Protein AF-A0A8W8K5Z3-F1 (afdb_monomer_lite)

Secondary structure (DSSP, 8-state):
-EE-TTT--EEEE-TTSGGGSSPPPS-EE-SEEEESSSEEEES-EE--HHHHHHH-HHHHIIIIIHHHHHHHHHHHHHT-

Organism: Magallana gigas (NCBI:txid29159)

InterPro domains:
  IPR011709 DEAD-box helicase, OB fold [PF07717] (2-58)

pLDDT: mean 82.77, std 12.55, range [50.75, 95.94]

Structure (mmCIF, N/CA/C/O backbone):
data_AF-A0A8W8K5Z3-F1
#
_entry.id   AF-A0A8W8K5Z3-F1
#
loop_
_atom_site.group_PDB
_atom_site.id
_atom_site.type_symbol
_atom_site.label_atom_id
_atom_site.label_alt_id
_atom_site.label_comp_id
_atom_site.label_asym_id
_atom_site.label_entity_id
_atom_site.label_seq_id
_atom_site.pdbx_PDB_ins_code
_atom_site.Cartn_x
_atom_site.Cartn_y
_atom_site.Cartn_z
_atom_site.occupancy
_atom_site.B_iso_or_equiv
_atom_site.auth_seq_id
_atom_site.auth_comp_id
_atom_site.auth_asym_id
_atom_site.auth_atom_id
_atom_site.pdbx_PDB_model_num
ATOM 1 N N . MET A 1 1 ? -4.523 9.118 -2.755 1.00 86.62 1 MET A N 1
ATOM 2 C CA . MET A 1 1 ? -4.450 8.878 -1.299 1.00 86.62 1 MET A CA 1
ATOM 3 C C . MET A 1 1 ? -5.169 7.572 -1.024 1.00 86.62 1 MET A C 1
ATOM 5 O O . MET A 1 1 ? -6.259 7.397 -1.555 1.00 86.62 1 MET A O 1
ATOM 9 N N . TYR A 1 2 ? -4.549 6.669 -0.269 1.00 92.69 2 TYR A N 1
ATOM 10 C CA . TYR A 1 2 ? -5.100 5.362 0.094 1.00 92.69 2 TYR A CA 1
ATOM 11 C C . TYR A 1 2 ? -5.391 5.314 1.592 1.00 92.69 2 TYR A C 1
ATOM 13 O O . TYR A 1 2 ? -4.873 6.133 2.352 1.00 92.69 2 TYR A O 1
ATOM 21 N N . ARG A 1 3 ? -6.221 4.356 2.009 1.00 91.12 3 ARG A N 1
ATOM 22 C CA . ARG A 1 3 ? -6.474 4.068 3.422 1.00 91.12 3 ARG A CA 1
ATOM 23 C C . ARG A 1 3 ? -6.331 2.585 3.690 1.00 91.12 3 ARG A C 1
ATOM 25 O O . ARG A 1 3 ? -6.786 1.773 2.883 1.00 91.12 3 ARG A O 1
ATOM 32 N N . THR A 1 4 ? -5.712 2.238 4.814 1.00 89.94 4 THR A N 1
ATOM 33 C CA . THR A 1 4 ? -5.692 0.847 5.265 1.00 89.94 4 THR A CA 1
ATOM 34 C C . THR A 1 4 ? -7.093 0.412 5.667 1.00 89.94 4 THR A C 1
ATOM 36 O O . THR A 1 4 ? -7.894 1.182 6.195 1.00 89.94 4 THR A O 1
ATOM 39 N N . VAL A 1 5 ? -7.388 -0.855 5.406 1.00 84.19 5 VAL A N 1
ATOM 40 C CA . VAL A 1 5 ? -8.726 -1.413 5.593 1.00 84.19 5 VAL A CA 1
ATOM 41 C C . VAL A 1 5 ? -9.143 -1.464 7.066 1.00 84.19 5 VAL A C 1
ATOM 43 O O . VAL A 1 5 ? -10.293 -1.173 7.384 1.00 84.19 5 VAL A O 1
ATOM 46 N N . ARG A 1 6 ? -8.207 -1.796 7.961 1.00 77.44 6 ARG A N 1
ATOM 47 C CA . ARG A 1 6 ? -8.487 -1.992 9.390 1.00 77.44 6 ARG A CA 1
ATOM 48 C C . ARG A 1 6 ? -8.423 -0.676 10.164 1.00 77.44 6 ARG A C 1
ATOM 50 O O . ARG A 1 6 ? -9.401 -0.251 10.769 1.00 77.44 6 ARG A O 1
ATOM 57 N N . ASP A 1 7 ? -7.293 0.016 10.069 1.00 80.75 7 ASP A N 1
ATOM 58 C CA . ASP A 1 7 ? -7.013 1.179 10.918 1.00 80.75 7 ASP A CA 1
ATOM 59 C C . ASP A 1 7 ? -7.427 2.527 10.306 1.00 80.75 7 ASP A C 1
ATOM 61 O O . ASP A 1 7 ? -7.233 3.562 10.934 1.00 80.75 7 ASP A O 1
ATOM 65 N N . ASP A 1 8 ? -7.996 2.542 9.090 1.00 82.38 8 ASP A N 1
ATOM 66 C CA . ASP A 1 8 ? -8.290 3.772 8.327 1.00 82.38 8 ASP A CA 1
ATOM 67 C C . ASP A 1 8 ? -7.057 4.690 8.190 1.00 82.38 8 ASP A C 1
ATOM 69 O O . ASP A 1 8 ? -7.170 5.908 8.049 1.00 82.38 8 ASP A O 1
ATOM 73 N N . HIS A 1 9 ? -5.858 4.102 8.236 1.00 88.88 9 HIS A N 1
ATOM 74 C CA . HIS A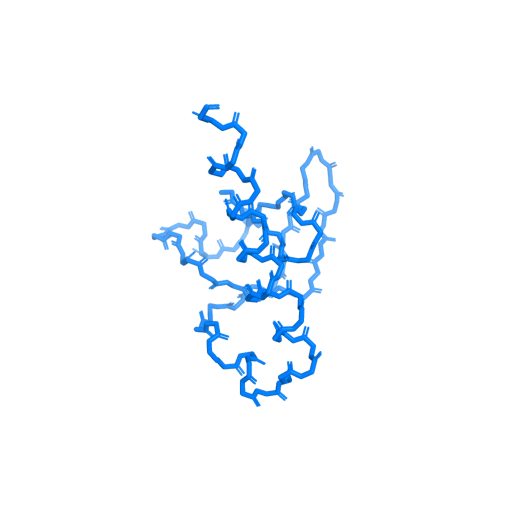 1 9 ? -4.608 4.844 8.235 1.00 88.88 9 HIS A CA 1
ATOM 75 C C . HIS A 1 9 ? -4.358 5.418 6.839 1.00 88.88 9 HIS A C 1
ATOM 77 O O . HIS A 1 9 ? -4.300 4.679 5.853 1.00 88.88 9 HIS A O 1
ATOM 83 N N . GLU A 1 10 ? -4.236 6.743 6.760 1.00 94.38 10 GLU A N 1
ATOM 84 C CA . GLU A 1 10 ? -3.956 7.469 5.527 1.00 94.38 10 GLU A CA 1
ATOM 85 C C . GLU A 1 10 ? -2.525 7.222 5.045 1.00 94.38 10 GLU A C 1
ATOM 87 O O . GLU A 1 10 ? -1.557 7.549 5.726 1.00 94.38 10 GLU A O 1
ATOM 92 N N . LEU A 1 11 ? -2.401 6.699 3.826 1.00 94.44 11 LEU A N 1
ATOM 93 C CA . LEU A 1 11 ? -1.121 6.371 3.212 1.00 94.44 11 LEU A CA 1
ATOM 94 C C . LEU A 1 11 ? -1.035 6.876 1.770 1.00 94.44 11 LEU A C 1
ATOM 96 O O . LEU A 1 11 ? -2.031 7.030 1.049 1.00 94.44 11 LEU A O 1
ATOM 100 N N . HIS A 1 12 ? 0.195 7.105 1.323 1.00 94.38 12 HIS A N 1
ATOM 101 C CA . HIS A 1 12 ? 0.509 7.541 -0.033 1.00 94.38 12 HIS A CA 1
ATOM 102 C C . HIS A 1 12 ? 1.336 6.482 -0.762 1.00 94.38 12 HIS A C 1
ATOM 104 O O . HIS A 1 12 ? 2.094 5.740 -0.149 1.00 94.38 12 HIS A O 1
ATOM 110 N N . ILE A 1 13 ? 1.218 6.402 -2.087 1.00 93.75 13 ILE A N 1
ATOM 111 C CA . ILE A 1 13 ? 2.157 5.6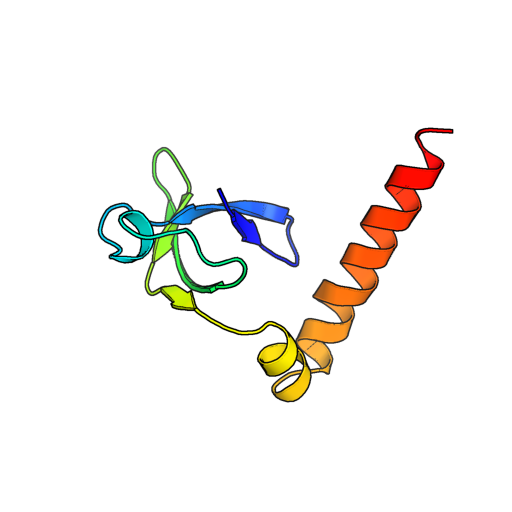02 -2.881 1.00 93.75 13 ILE A CA 1
ATOM 112 C C . ILE A 1 13 ? 3.514 6.311 -2.847 1.00 93.75 13 ILE A C 1
ATOM 114 O O . ILE A 1 13 ? 3.578 7.521 -3.070 1.00 93.75 13 ILE A O 1
ATOM 118 N N . HIS A 1 14 ? 4.589 5.578 -2.547 1.00 92.44 14 HIS A N 1
ATOM 119 C CA . HIS A 1 14 ? 5.935 6.144 -2.584 1.00 92.44 14 HIS A CA 1
ATOM 120 C C . HIS A 1 14 ? 6.267 6.654 -4.001 1.00 92.44 14 HIS A C 1
ATOM 122 O O . HIS A 1 14 ? 6.035 5.923 -4.965 1.00 92.44 14 HIS A O 1
ATOM 128 N N . PRO A 1 15 ? 6.861 7.854 -4.159 1.00 89.75 15 PRO A N 1
ATOM 129 C CA . PRO A 1 15 ? 7.039 8.504 -5.466 1.00 89.75 15 PRO A CA 1
ATOM 130 C C . PRO A 1 15 ? 7.925 7.728 -6.452 1.00 89.75 15 PRO A C 1
ATOM 132 O O . PRO A 1 15 ? 7.889 7.987 -7.649 1.00 89.75 15 PRO A O 1
ATOM 135 N N . THR A 1 16 ? 8.719 6.769 -5.970 1.00 89.25 16 THR A N 1
ATOM 136 C CA . THR A 1 16 ? 9.531 5.888 -6.828 1.00 89.25 16 THR A CA 1
ATOM 137 C C . THR A 1 16 ? 8.743 4.719 -7.420 1.00 89.25 16 THR A C 1
ATOM 139 O O . THR A 1 16 ? 9.284 3.987 -8.242 1.00 89.25 16 THR A O 1
ATOM 142 N N . SER A 1 17 ? 7.500 4.490 -6.989 1.00 87.44 17 SER A N 1
ATOM 143 C CA . SER A 1 17 ? 6.656 3.432 -7.543 1.00 87.44 17 SER A CA 1
ATOM 144 C C . SER A 1 17 ? 6.125 3.837 -8.914 1.00 87.44 17 SER A C 1
ATOM 146 O O . SER A 1 17 ? 5.623 4.951 -9.087 1.00 87.44 17 SER A O 1
ATOM 148 N N . VAL A 1 18 ? 6.157 2.902 -9.865 1.00 86.12 18 VAL A N 1
ATOM 149 C CA . VAL A 1 18 ? 5.602 3.082 -11.217 1.00 86.12 18 VAL A CA 1
ATOM 150 C C . VAL A 1 18 ? 4.107 3.421 -11.200 1.00 86.12 18 VAL A C 1
ATOM 152 O O . VAL A 1 18 ? 3.637 4.170 -12.050 1.00 86.12 18 VAL A O 1
ATOM 155 N N . LEU A 1 19 ? 3.380 2.957 -10.176 1.00 85.75 19 LEU A N 1
ATOM 156 C CA . LEU A 1 19 ? 1.945 3.210 -9.995 1.00 85.75 19 LEU A CA 1
ATOM 157 C C . LEU A 1 19 ? 1.615 4.691 -9.752 1.00 85.75 19 LEU A C 1
ATOM 159 O O . LEU A 1 19 ? 0.453 5.078 -9.809 1.00 85.75 19 LEU A O 1
ATOM 163 N N . THR A 1 20 ? 2.622 5.523 -9.477 1.00 82.19 20 THR A N 1
ATOM 164 C CA . THR A 1 20 ? 2.456 6.980 -9.353 1.00 82.19 20 THR A CA 1
ATOM 165 C C . THR A 1 20 ? 2.214 7.650 -10.711 1.00 82.19 20 THR A C 1
ATOM 167 O O . THR A 1 20 ? 1.672 8.750 -10.756 1.00 82.19 20 THR A O 1
ATOM 170 N N . PHE A 1 21 ? 2.612 7.006 -11.814 1.00 82.44 21 PHE A N 1
ATOM 171 C CA . PHE A 1 21 ? 2.570 7.568 -13.172 1.00 82.44 21 PHE A CA 1
ATOM 172 C C . PHE A 1 21 ? 1.424 7.018 -14.032 1.00 82.44 21 PHE A C 1
ATOM 174 O O . PHE A 1 21 ? 1.304 7.379 -15.200 1.00 82.44 21 PHE A O 1
ATOM 181 N N . THR A 1 22 ? 0.595 6.140 -13.471 1.00 83.69 22 THR A N 1
ATOM 182 C CA . THR A 1 22 ? -0.556 5.518 -14.135 1.00 83.69 22 THR A CA 1
ATOM 183 C C . THR A 1 22 ? -1.843 5.876 -13.403 1.00 83.69 22 THR A C 1
ATOM 185 O O . THR A 1 22 ? -1.802 6.407 -12.291 1.00 83.69 22 THR A O 1
ATOM 188 N N . ASP A 1 23 ? -2.994 5.540 -13.989 1.00 86.44 23 ASP A N 1
ATOM 189 C CA . ASP A 1 23 ? -4.258 5.607 -13.261 1.00 86.44 23 ASP A CA 1
ATOM 190 C C . ASP A 1 23 ? -4.159 4.802 -11.954 1.00 86.44 23 ASP A C 1
ATOM 192 O O . ASP A 1 23 ? -3.725 3.642 -11.974 1.00 86.44 23 ASP A O 1
ATOM 196 N N . PRO A 1 24 ? -4.506 5.408 -10.805 1.00 85.06 24 PRO A N 1
ATOM 197 C CA . PRO A 1 24 ? -4.327 4.760 -9.522 1.00 85.06 24 PRO A CA 1
ATOM 198 C C . PRO A 1 24 ? -5.312 3.585 -9.385 1.00 85.06 24 PRO A C 1
ATOM 200 O O . PRO A 1 24 ? -6.527 3.787 -9.499 1.00 85.06 24 PRO A O 1
ATOM 203 N N . PRO A 1 25 ? -4.821 2.362 -9.120 1.00 90.25 25 PRO A N 1
ATOM 204 C CA . PRO A 1 25 ? -5.674 1.201 -8.894 1.00 90.25 25 PRO A CA 1
ATOM 205 C C . PRO A 1 25 ? -6.555 1.388 -7.652 1.00 90.25 25 PRO A C 1
ATOM 207 O O . PRO A 1 25 ? -6.197 2.088 -6.708 1.00 90.25 25 PRO A O 1
ATOM 210 N N . LYS A 1 26 ? -7.720 0.732 -7.617 1.00 90.50 26 LYS A N 1
ATOM 211 C CA . LYS A 1 26 ? -8.641 0.843 -6.470 1.00 90.50 26 LYS A CA 1
ATOM 212 C C . LYS A 1 26 ? -8.121 0.132 -5.220 1.00 90.50 26 LYS A C 1
ATOM 214 O O . LYS A 1 26 ? -8.322 0.633 -4.117 1.00 90.50 26 LYS A O 1
ATOM 219 N N . TRP A 1 27 ? -7.471 -1.017 -5.401 1.00 91.44 27 TRP A N 1
ATOM 220 C CA . TRP A 1 27 ? -7.018 -1.890 -4.324 1.00 91.44 27 TRP A CA 1
ATOM 221 C C . TRP A 1 27 ? -5.572 -2.307 -4.538 1.00 91.44 27 TRP A C 1
ATOM 223 O O . TRP A 1 27 ? -5.160 -2.664 -5.644 1.00 91.44 27 TRP A O 1
ATOM 233 N N . VAL A 1 28 ? -4.803 -2.246 -3.457 1.00 93.94 28 VAL A N 1
ATOM 234 C CA . VAL A 1 28 ? -3.395 -2.627 -3.439 1.00 93.94 28 VAL A CA 1
ATOM 235 C C . VAL A 1 28 ? -3.048 -3.306 -2.124 1.00 93.94 28 VAL A C 1
ATOM 237 O O . VAL A 1 28 ? -3.634 -3.004 -1.083 1.00 93.94 28 VAL A O 1
ATOM 240 N N . VAL A 1 29 ? -2.050 -4.179 -2.175 1.00 93.69 29 VAL A N 1
ATOM 241 C CA . VAL A 1 29 ? -1.315 -4.663 -1.005 1.00 93.69 29 VAL A CA 1
ATOM 242 C C . VAL A 1 29 ? 0.081 -4.039 -1.008 1.00 93.69 29 VAL A C 1
ATOM 244 O O . VAL A 1 29 ? 0.615 -3.724 -2.073 1.00 93.69 29 VAL A O 1
ATOM 247 N N . PHE A 1 30 ? 0.657 -3.826 0.171 1.00 94.75 30 PHE A N 1
ATOM 248 C CA . PHE A 1 30 ? 1.992 -3.259 0.363 1.00 94.75 30 PHE A CA 1
ATOM 249 C C . PHE A 1 30 ? 2.753 -4.070 1.416 1.00 94.75 30 PHE A C 1
ATOM 251 O O . PHE A 1 30 ? 2.123 -4.686 2.278 1.00 94.75 30 PHE A O 1
ATOM 258 N N . ASN A 1 31 ? 4.085 -4.064 1.350 1.00 94.69 31 ASN A N 1
ATOM 259 C CA . ASN A 1 31 ? 4.925 -4.786 2.311 1.00 94.69 31 ASN A CA 1
ATOM 260 C C . ASN A 1 31 ? 5.364 -3.894 3.478 1.00 94.69 31 ASN A C 1
ATOM 262 O O . ASN A 1 31 ? 5.282 -4.300 4.632 1.00 94.69 31 ASN A O 1
ATOM 266 N N . ASP A 1 32 ? 5.781 -2.661 3.178 1.00 94.75 32 ASP A N 1
ATOM 267 C CA . ASP A 1 32 ? 6.388 -1.758 4.157 1.00 94.75 32 ASP A CA 1
ATOM 268 C C . ASP A 1 32 ? 5.783 -0.352 4.112 1.00 94.75 32 ASP A C 1
ATOM 270 O O . ASP A 1 32 ? 5.308 0.122 3.072 1.00 94.75 32 ASP A O 1
ATOM 274 N N . ILE A 1 33 ? 5.864 0.338 5.252 1.00 95.00 33 ILE A N 1
ATOM 275 C CA . ILE A 1 33 ? 5.539 1.760 5.390 1.00 95.00 33 ILE A CA 1
ATOM 276 C C . ILE A 1 33 ? 6.827 2.526 5.687 1.00 95.00 33 ILE A C 1
ATOM 278 O O . ILE A 1 33 ? 7.550 2.225 6.634 1.00 95.00 33 ILE A O 1
ATOM 282 N N . VAL A 1 34 ? 7.099 3.552 4.887 1.00 95.25 34 VAL A N 1
ATOM 283 C CA . VAL A 1 34 ? 8.205 4.487 5.086 1.00 95.25 34 VAL A CA 1
ATOM 284 C C . VAL A 1 34 ? 7.648 5.763 5.703 1.00 95.25 34 VAL A C 1
ATOM 286 O O . VAL A 1 34 ? 6.943 6.522 5.033 1.00 95.25 34 VAL A O 1
ATOM 289 N N . GLN A 1 35 ? 7.974 5.997 6.972 1.00 93.75 35 GLN A N 1
ATOM 290 C CA . GLN A 1 35 ? 7.525 7.174 7.713 1.00 93.75 35 GLN A CA 1
ATOM 291 C C . GLN A 1 35 ? 8.490 8.341 7.503 1.00 93.75 35 GLN A C 1
ATOM 293 O O . GLN A 1 35 ? 9.691 8.229 7.753 1.00 93.75 35 GLN A O 1
ATOM 298 N N . 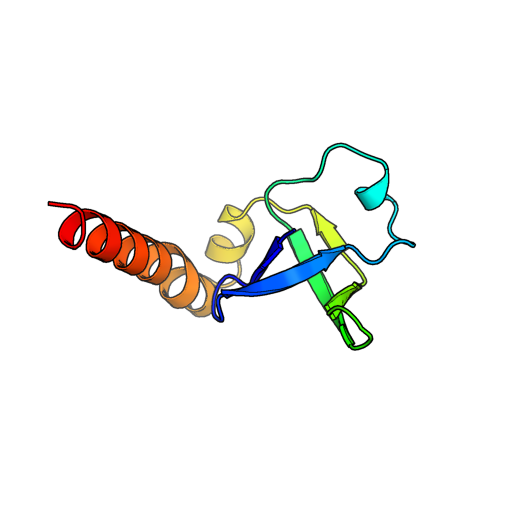THR A 1 36 ? 7.969 9.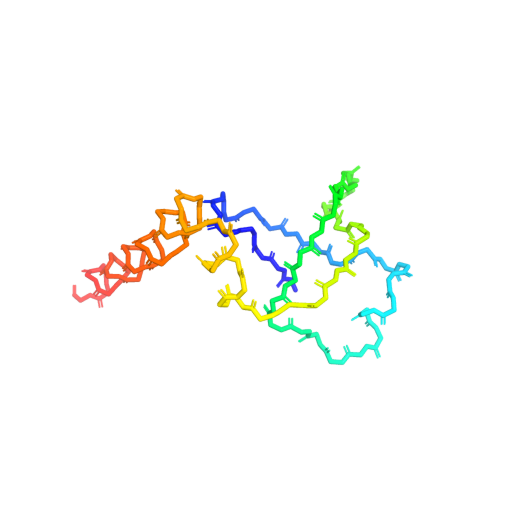462 7.005 1.00 89.81 36 THR A N 1
ATOM 299 C CA . THR A 1 36 ? 8.740 10.696 6.770 1.00 89.81 36 THR A CA 1
ATOM 300 C C . THR A 1 36 ? 7.908 11.920 7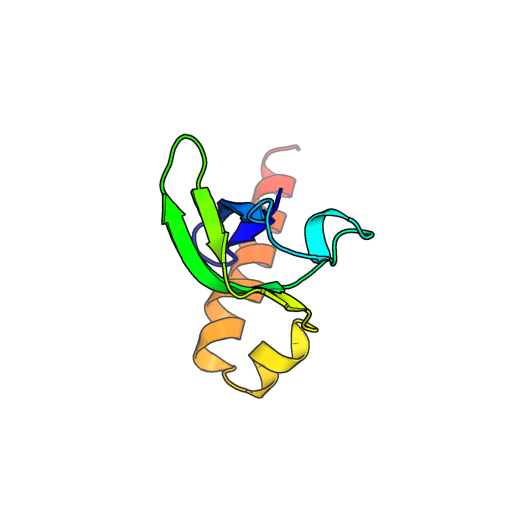.178 1.00 89.81 36 THR A C 1
ATOM 302 O O . THR A 1 36 ? 7.385 11.959 8.284 1.00 89.81 36 THR A O 1
ATOM 305 N N . ASN A 1 37 ? 7.740 12.910 6.291 1.00 91.44 37 ASN A N 1
ATOM 306 C CA . ASN A 1 37 ? 6.732 13.968 6.435 1.00 91.44 37 ASN A CA 1
ATOM 307 C C . ASN A 1 37 ? 5.315 13.469 6.098 1.00 91.44 37 ASN A C 1
ATOM 309 O O . ASN A 1 37 ? 4.329 14.055 6.533 1.00 91.44 37 ASN A O 1
ATOM 313 N N . LYS A 1 38 ? 5.223 12.419 5.275 1.00 92.12 38 LYS A N 1
ATOM 314 C CA . LYS A 1 38 ? 4.006 11.650 4.994 1.00 92.12 38 LYS A CA 1
ATOM 315 C C . LYS A 1 38 ? 4.363 10.170 5.037 1.00 92.12 38 LYS A C 1
ATOM 317 O O . LYS A 1 38 ? 5.507 9.815 4.735 1.00 92.12 38 LYS A O 1
ATOM 322 N N . ASP A 1 39 ? 3.387 9.335 5.359 1.00 95.94 39 ASP A N 1
ATOM 323 C CA . ASP A 1 39 ? 3.573 7.889 5.374 1.00 95.94 39 ASP A CA 1
ATOM 324 C C . ASP A 1 39 ? 3.353 7.321 3.967 1.00 95.94 39 ASP A C 1
ATOM 326 O O . ASP A 1 39 ? 2.320 7.550 3.321 1.00 95.94 39 ASP A O 1
ATOM 330 N N . TYR A 1 40 ? 4.369 6.611 3.472 1.00 95.25 40 TYR A N 1
ATOM 331 C CA . TYR A 1 40 ? 4.409 6.075 2.114 1.00 95.25 40 TYR A CA 1
ATOM 332 C C . TYR A 1 40 ? 4.467 4.547 2.103 1.00 95.25 40 TYR A C 1
ATOM 334 O O . TYR A 1 40 ? 5.298 3.952 2.780 1.00 95.25 40 TYR A O 1
ATOM 342 N N . MET A 1 41 ? 3.648 3.917 1.266 1.00 95.56 41 MET A N 1
ATOM 343 C CA . MET A 1 41 ? 3.678 2.478 0.994 1.00 95.56 41 MET A CA 1
ATOM 344 C C . MET A 1 41 ? 4.815 2.126 0.031 1.00 95.56 41 MET A C 1
ATOM 346 O O . MET A 1 41 ? 4.993 2.802 -0.991 1.00 95.56 41 MET A O 1
ATOM 350 N N . ARG A 1 42 ? 5.537 1.039 0.317 1.00 94.06 42 ARG A N 1
ATOM 351 C CA . ARG A 1 42 ? 6.575 0.451 -0.544 1.00 94.06 42 ARG A CA 1
ATOM 352 C C . ARG A 1 42 ? 6.246 -1.011 -0.880 1.00 94.06 42 ARG A C 1
ATOM 354 O O . ARG A 1 42 ? 5.492 -1.657 -0.156 1.00 94.06 42 ARG A O 1
ATOM 361 N N . ASP A 1 43 ? 6.783 -1.479 -2.009 1.00 94.06 43 ASP A N 1
ATOM 362 C CA . ASP A 1 43 ? 6.569 -2.827 -2.558 1.00 94.06 43 ASP A CA 1
ATOM 363 C C . ASP A 1 43 ? 5.080 -3.134 -2.756 1.00 94.06 43 ASP A C 1
ATOM 365 O O . ASP A 1 43 ? 4.475 -3.976 -2.097 1.00 94.06 43 ASP A O 1
ATOM 369 N N . ILE A 1 44 ? 4.474 -2.356 -3.657 1.00 94.31 44 ILE A N 1
ATOM 370 C CA . ILE A 1 44 ? 3.030 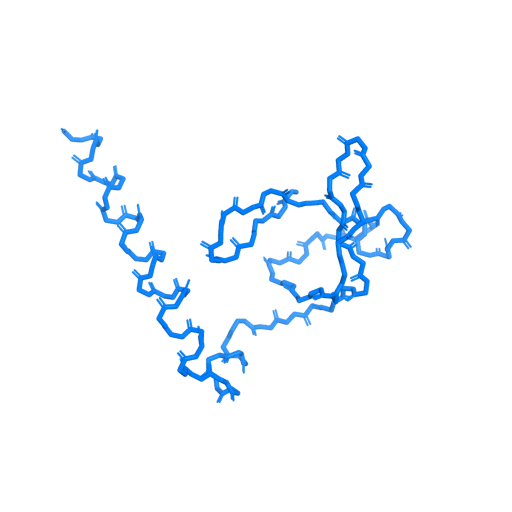-2.326 -3.885 1.00 94.31 44 ILE A CA 1
ATOM 371 C C . ILE A 1 44 ? 2.655 -3.271 -5.024 1.00 94.31 44 ILE A C 1
ATOM 373 O O . ILE A 1 44 ? 3.246 -3.203 -6.101 1.00 94.31 44 ILE A O 1
ATOM 377 N N . SER A 1 45 ? 1.623 -4.085 -4.813 1.00 93.69 45 SER A N 1
ATOM 378 C CA . SER A 1 45 ? 1.016 -4.929 -5.847 1.00 93.69 45 SER A CA 1
ATOM 379 C C . SER A 1 45 ? -0.481 -4.658 -5.965 1.00 93.69 45 SER A C 1
ATOM 381 O O . SER A 1 45 ? -1.176 -4.509 -4.959 1.00 93.69 45 SER A O 1
ATOM 383 N N . VAL A 1 46 ? -0.976 -4.587 -7.202 1.00 93.56 46 VAL A N 1
ATOM 384 C CA . VAL A 1 46 ? -2.407 -4.430 -7.497 1.00 93.56 46 VAL A CA 1
ATOM 385 C C . VAL A 1 46 ? -3.111 -5.765 -7.304 1.00 93.56 46 VAL A C 1
ATOM 387 O O . VAL A 1 46 ? -2.597 -6.796 -7.736 1.00 93.56 46 VAL A O 1
ATOM 390 N N . ILE A 1 47 ? -4.274 -5.739 -6.658 1.00 93.12 47 ILE A N 1
ATOM 391 C CA . ILE A 1 47 ? -5.055 -6.938 -6.346 1.00 93.12 47 ILE A CA 1
ATOM 392 C C . ILE A 1 47 ? -6.550 -6.697 -6.552 1.00 93.12 47 ILE A C 1
ATOM 394 O O . ILE A 1 47 ? -7.014 -5.560 -6.466 1.00 93.12 47 ILE A O 1
ATOM 398 N N . GLU A 1 48 ? -7.305 -7.777 -6.737 1.00 89.88 48 GLU A N 1
ATOM 399 C CA . GLU A 1 48 ? -8.749 -7.773 -6.495 1.00 89.88 48 GLU A CA 1
ATOM 400 C C . GLU A 1 48 ? -9.016 -8.139 -5.022 1.00 89.88 48 GLU A C 1
ATOM 402 O O . GLU A 1 48 ? -8.358 -9.036 -4.483 1.00 89.88 48 GLU A O 1
ATOM 407 N N . PRO A 1 49 ? -9.955 -7.461 -4.338 1.00 85.38 49 PRO A N 1
ATOM 408 C CA . PRO A 1 49 ? -10.207 -7.681 -2.913 1.00 85.38 49 PRO A CA 1
ATOM 409 C C . PRO A 1 49 ? -10.710 -9.101 -2.606 1.00 85.38 49 PRO A C 1
ATOM 411 O O . PRO A 1 49 ? -10.401 -9.629 -1.537 1.00 85.38 49 PRO A O 1
ATOM 414 N N . ASP A 1 50 ? -11.419 -9.740 -3.542 1.00 86.06 50 ASP A N 1
ATOM 415 C CA . ASP A 1 50 ? -11.960 -11.095 -3.381 1.00 86.06 50 ASP A CA 1
ATOM 416 C C . ASP A 1 50 ? -10.862 -12.134 -3.099 1.00 86.06 50 ASP A C 1
ATOM 418 O O . ASP A 1 50 ? -11.053 -13.035 -2.281 1.00 86.06 50 ASP A O 1
ATOM 422 N N . TRP A 1 51 ? -9.661 -11.952 -3.665 1.00 90.12 51 TRP A N 1
ATOM 423 C CA . TRP A 1 51 ? -8.529 -12.863 -3.459 1.00 90.12 51 TRP A CA 1
ATOM 424 C C . TRP A 1 51 ? -8.104 -12.948 -1.990 1.00 90.12 51 TRP A C 1
ATOM 426 O O . TRP A 1 51 ? -7.693 -14.005 -1.515 1.00 90.12 51 TRP A O 1
ATOM 436 N N . LEU A 1 52 ? -8.212 -11.845 -1.244 1.00 87.56 52 LEU A N 1
ATOM 437 C CA . LEU A 1 52 ? -7.870 -11.817 0.178 1.00 87.56 52 LEU A CA 1
ATOM 438 C C . LEU A 1 52 ? -8.913 -12.561 1.019 1.00 87.56 52 LEU A C 1
ATOM 440 O O . LEU A 1 52 ? -8.553 -13.277 1.957 1.00 87.56 52 LEU A O 1
ATOM 444 N N . CYS A 1 53 ? -10.192 -12.426 0.664 1.00 82.94 53 CYS A N 1
ATOM 445 C CA . CYS A 1 53 ? -11.278 -13.157 1.309 1.00 82.94 53 CYS A CA 1
ATOM 446 C C . CYS A 1 53 ? -11.197 -14.664 1.025 1.00 82.94 53 CYS A C 1
ATOM 448 O O . CYS A 1 53 ? -11.511 -15.455 1.911 1.00 82.94 53 CYS A O 1
ATOM 450 N N . GLU A 1 54 ? -10.723 -15.068 -0.154 1.00 87.25 54 GLU A N 1
ATOM 451 C CA . GLU A 1 54 ? -10.467 -16.474 -0.488 1.00 87.25 54 GLU A CA 1
ATOM 452 C C . GLU A 1 54 ? -9.254 -17.048 0.264 1.00 87.25 54 GLU A C 1
ATOM 454 O O . GLU A 1 54 ? -9.340 -18.134 0.839 1.00 87.25 54 GLU A O 1
ATOM 459 N N . LEU A 1 55 ? -8.130 -16.322 0.296 1.00 88.75 55 LEU A N 1
ATOM 460 C CA . LEU A 1 55 ? -6.876 -16.797 0.897 1.00 88.75 55 LEU A CA 1
ATOM 461 C C . LEU A 1 55 ? -6.904 -16.805 2.430 1.00 88.75 55 LEU A C 1
ATOM 463 O O . LEU A 1 55 ? -6.359 -17.711 3.063 1.00 88.75 55 LEU A O 1
ATOM 467 N N . ALA A 1 56 ? -7.507 -15.786 3.040 1.00 87.31 56 ALA A N 1
ATOM 468 C CA . ALA A 1 56 ? -7.543 -15.628 4.489 1.00 87.31 56 ALA A CA 1
ATOM 469 C C . ALA A 1 56 ? -8.894 -15.053 4.957 1.00 87.31 56 ALA A C 1
ATOM 471 O O . ALA A 1 56 ? -8.950 -13.947 5.509 1.00 87.31 56 ALA A O 1
ATOM 472 N N . PRO A 1 57 ? -9.996 -15.817 4.815 1.00 82.62 57 PRO A N 1
ATOM 473 C CA . PRO A 1 57 ? -11.344 -15.350 5.147 1.00 82.62 57 PRO A CA 1
ATOM 474 C C . PRO A 1 57 ? -11.456 -14.886 6.601 1.00 82.62 57 PRO A C 1
ATOM 476 O O . PRO A 1 57 ? -12.031 -13.840 6.882 1.00 82.62 57 PRO A O 1
ATOM 479 N N . HIS A 1 58 ? -10.827 -15.606 7.533 1.00 82.25 58 HIS A N 1
ATOM 480 C CA . HIS A 1 58 ? -10.822 -15.272 8.960 1.00 82.25 58 HIS A CA 1
ATOM 481 C C . HIS A 1 58 ? -10.181 -13.908 9.272 1.00 82.25 58 HIS A C 1
ATOM 483 O O . HIS A 1 58 ? -10.540 -13.279 10.265 1.00 82.25 58 HIS A O 1
ATOM 489 N N . PHE A 1 59 ? -9.245 -13.447 8.438 1.00 80.56 59 PHE A N 1
ATOM 490 C CA . PHE A 1 59 ? -8.555 -12.175 8.626 1.00 80.56 59 PHE A CA 1
ATOM 491 C C . PHE A 1 59 ? -9.288 -11.025 7.924 1.00 80.56 59 PHE A C 1
ATOM 493 O O . PHE A 1 59 ? -9.440 -9.949 8.505 1.00 80.56 59 PHE A O 1
ATOM 500 N N . TYR A 1 60 ? -9.791 -11.257 6.705 1.00 79.25 60 TYR A N 1
ATOM 501 C CA . TYR A 1 60 ? -10.359 -10.200 5.863 1.00 79.25 60 TYR A CA 1
ATOM 502 C C . TYR A 1 60 ? -11.895 -10.081 5.910 1.00 79.25 60 TYR A C 1
ATOM 504 O O . TYR A 1 60 ? -12.387 -8.964 5.761 1.00 79.25 60 TYR A O 1
ATOM 512 N N . GLN A 1 61 ? -12.671 -11.126 6.238 1.00 70.06 61 GLN A N 1
ATOM 513 C CA . GLN A 1 61 ? -14.136 -10.997 6.414 1.00 70.06 61 GLN A CA 1
ATOM 514 C C . GLN A 1 61 ? -14.521 -10.144 7.630 1.00 70.06 61 GLN A C 1
ATOM 516 O O . GLN A 1 61 ? -15.493 -9.387 7.591 1.00 70.06 61 GLN A O 1
ATOM 521 N N . PHE A 1 62 ? -13.769 -10.263 8.728 1.00 56.81 62 PHE A N 1
ATOM 522 C CA . PHE A 1 62 ? -14.079 -9.556 9.972 1.00 56.81 62 PHE A CA 1
ATOM 523 C C . PHE A 1 62 ? -13.527 -8.128 10.001 1.00 56.81 62 PHE A C 1
ATOM 525 O O . PHE A 1 62 ? -14.163 -7.275 10.607 1.00 56.81 62 PHE A O 1
ATOM 532 N N . GLY A 1 63 ? -12.413 -7.853 9.313 1.00 55.31 63 GLY A N 1
ATOM 533 C CA . GLY A 1 63 ? -11.778 -6.528 9.293 1.00 55.31 63 GLY A CA 1
ATOM 534 C C . GLY A 1 63 ? -12.148 -5.634 8.105 1.00 55.31 63 GLY A C 1
ATOM 535 O O . GLY A 1 63 ? -11.826 -4.452 8.127 1.00 55.31 63 GLY A O 1
ATOM 536 N N . THR A 1 64 ? -12.807 -6.172 7.072 1.00 58.47 64 THR A N 1
ATOM 537 C CA . THR A 1 64 ? -13.064 -5.443 5.815 1.00 58.47 64 THR A CA 1
ATOM 538 C C . THR A 1 64 ? -14.558 -5.284 5.577 1.00 58.47 64 THR A C 1
ATOM 540 O O . THR A 1 64 ? -15.092 -4.194 5.729 1.00 58.47 64 THR A O 1
ATOM 543 N N . GLU A 1 65 ? -15.282 -6.360 5.272 1.00 59.97 65 GLU A N 1
ATOM 544 C CA . GLU A 1 65 ? -16.690 -6.260 4.868 1.00 59.97 65 GLU A CA 1
ATOM 545 C C . GLU A 1 65 ? -17.614 -5.851 6.017 1.00 59.97 65 GLU A C 1
ATOM 547 O O . GLU A 1 65 ? -18.380 -4.897 5.876 1.00 59.97 65 GLU A O 1
ATOM 552 N N . ARG A 1 66 ? -17.523 -6.515 7.180 1.00 60.12 66 ARG A N 1
ATOM 553 C CA . ARG A 1 66 ? -18.349 -6.166 8.351 1.00 60.12 66 ARG A CA 1
ATOM 554 C C . ARG A 1 66 ? -18.021 -4.786 8.906 1.00 60.12 66 ARG A C 1
ATOM 556 O O . ARG A 1 66 ? -18.932 -4.051 9.277 1.00 60.12 66 ARG A O 1
ATOM 563 N N . GLU A 1 67 ? -16.743 -4.427 8.949 1.00 63.00 67 GLU A N 1
ATOM 564 C CA . GLU A 1 67 ? -16.286 -3.155 9.509 1.00 63.00 67 GLU A CA 1
ATOM 565 C C . GLU A 1 67 ? -16.612 -1.971 8.581 1.00 63.00 67 GLU A C 1
ATOM 567 O O . GLU A 1 67 ? -17.077 -0.930 9.049 1.00 63.00 67 GLU A O 1
ATOM 572 N N . ILE A 1 68 ? -16.485 -2.145 7.258 1.00 65.50 68 ILE A N 1
ATOM 573 C CA . ILE A 1 68 ? -16.917 -1.159 6.253 1.00 65.50 68 ILE A CA 1
ATOM 574 C C . ILE A 1 68 ? -18.444 -1.033 6.234 1.00 65.50 68 ILE A C 1
ATOM 576 O O . ILE A 1 68 ? -18.954 0.089 6.199 1.00 65.50 68 ILE A O 1
ATOM 580 N N . ALA A 1 69 ? -19.186 -2.144 6.287 1.00 67.12 69 ALA A N 1
ATOM 581 C CA . ALA A 1 69 ? -20.648 -2.119 6.366 1.00 67.12 69 ALA A CA 1
ATOM 582 C C . ALA A 1 69 ? -21.128 -1.406 7.639 1.00 67.12 69 ALA A C 1
ATOM 584 O O . ALA A 1 69 ? -22.013 -0.556 7.568 1.00 67.12 69 ALA A O 1
ATOM 585 N N . TYR A 1 70 ? -20.490 -1.678 8.780 1.00 65.19 70 TYR A N 1
ATOM 586 C CA . TYR A 1 70 ? -20.765 -1.001 10.046 1.00 65.19 70 TYR A CA 1
ATOM 587 C C . TYR A 1 70 ? -20.468 0.505 9.975 1.00 65.19 70 TYR A C 1
ATOM 589 O O . TYR A 1 70 ? -21.314 1.317 10.350 1.00 65.19 70 TYR A O 1
ATOM 597 N N . LYS A 1 71 ? -19.305 0.907 9.439 1.00 64.38 71 LYS A N 1
ATOM 598 C CA . LYS A 1 71 ? -18.944 2.328 9.263 1.00 64.38 71 LYS A CA 1
ATOM 599 C C . LYS A 1 71 ? -19.900 3.060 8.305 1.00 64.38 71 LYS A C 1
ATOM 601 O O . LYS A 1 71 ? -20.205 4.226 8.548 1.00 64.38 71 LYS A O 1
ATOM 606 N N . ARG A 1 72 ? -20.383 2.399 7.242 1.00 70.00 72 ARG A N 1
ATOM 607 C CA . ARG A 1 72 ? -21.380 2.952 6.303 1.00 70.00 72 ARG A CA 1
ATOM 608 C C . ARG A 1 72 ? -22.744 3.131 6.965 1.00 70.00 72 ARG A C 1
ATOM 610 O O . ARG A 1 72 ? -23.225 4.257 7.012 1.00 70.00 72 ARG A O 1
ATOM 617 N N . ALA A 1 73 ? -23.287 2.074 7.572 1.00 74.12 73 ALA A N 1
ATOM 618 C CA . ALA A 1 73 ? -24.580 2.115 8.257 1.00 74.12 73 ALA A CA 1
ATOM 619 C C . ALA A 1 73 ? -24.637 3.229 9.317 1.00 74.12 73 ALA A C 1
ATOM 621 O O . ALA A 1 73 ? -25.600 3.985 9.390 1.00 74.12 73 ALA A O 1
ATOM 622 N N . LYS A 1 74 ? -23.550 3.400 10.077 1.00 67.88 74 LYS A N 1
ATOM 623 C CA . LYS A 1 74 ? -23.461 4.433 11.113 1.00 67.88 74 LYS A CA 1
ATOM 624 C C . LYS A 1 74 ? -23.376 5.863 10.557 1.00 67.88 74 LYS A C 1
ATOM 626 O O . LYS A 1 74 ? -23.835 6.793 11.212 1.00 67.88 74 LYS A O 1
ATOM 631 N N . ARG A 1 75 ? -22.798 6.063 9.364 1.00 65.56 75 ARG A N 1
ATOM 632 C CA . ARG A 1 75 ? -22.783 7.374 8.686 1.00 65.56 75 ARG A CA 1
ATOM 633 C C . ARG A 1 75 ? -24.170 7.773 8.188 1.00 65.56 75 ARG A C 1
ATOM 635 O O . ARG A 1 75 ? -24.523 8.942 8.308 1.00 65.56 75 ARG A O 1
ATOM 642 N N . ASP A 1 76 ? -24.932 6.818 7.666 1.00 68.00 76 ASP A N 1
ATOM 643 C CA . ASP A 1 76 ? -26.287 7.059 7.162 1.00 68.00 76 ASP A CA 1
ATOM 644 C C . ASP A 1 76 ? -27.269 7.403 8.298 1.00 68.00 76 ASP A C 1
ATOM 646 O O . ASP A 1 76 ? -28.175 8.213 8.115 1.00 68.00 76 ASP A O 1
ATOM 650 N N . GLU A 1 77 ? -27.046 6.862 9.501 1.00 64.31 77 GLU A N 1
ATOM 651 C CA . GLU A 1 77 ? -27.818 7.181 10.713 1.00 64.31 77 GLU A CA 1
ATOM 652 C C . GLU A 1 77 ? -27.540 8.588 11.272 1.00 64.31 77 GLU A C 1
ATOM 654 O O . GLU A 1 77 ? -28.405 9.184 11.904 1.00 64.31 77 GLU A O 1
ATOM 659 N N . GLN A 1 78 ? -26.345 9.139 11.042 1.00 55.72 78 GLN A N 1
ATOM 660 C CA . GLN A 1 78 ? -25.920 10.429 11.604 1.00 55.72 78 GLN A CA 1
ATOM 661 C C . GLN A 1 78 ? -26.263 11.633 10.705 1.00 55.72 78 GLN A C 1
ATOM 663 O O . GLN A 1 78 ? -26.085 12.779 11.114 1.00 55.72 78 GLN A O 1
ATOM 668 N N . GLY A 1 79 ? -26.713 11.376 9.474 1.00 56.62 79 GLY A N 1
ATOM 669 C CA . GLY A 1 79 ? -27.097 12.389 8.487 1.00 56.62 79 GLY A CA 1
ATOM 670 C C . GLY A 1 79 ? -28.608 12.572 8.306 1.00 56.62 79 GLY A C 1
ATOM 671 O O . GLY A 1 79 ? -29.002 13.247 7.355 1.00 56.62 79 GLY A O 1
ATOM 672 N N . ARG A 1 80 ? -29.438 11.962 9.162 1.00 50.75 80 ARG A N 1
ATOM 673 C CA . ARG A 1 80 ? -30.905 12.016 9.100 1.00 50.75 80 ARG A CA 1
ATOM 674 C C . ARG A 1 80 ? -31.508 12.768 10.282 1.00 50.75 80 ARG A C 1
ATOM 676 O O . ARG A 1 80 ? -30.965 12.640 11.399 1.00 50.75 80 ARG A O 1
#

Sequence (80 aa):
MYRTVRDDHELHIHPTSVLTFTDPPKWVVFNDIVQTNKDYMRDISVIEPDWLCELAPHFYQFGTEREIAYKRAKRDEQGR

Foldseek 3Di:
DDADQAPRDDEAADPPDPCVVDDNAPDKDADDWDDDVGIHGHPIDHDDLVVCCVVCVVVDVVRHPVVVVVVVVVVVVVVD

Radius of gyration: 14.5 Å; chains: 1; bounding box: 40×31×26 Å